Protein AF-U5VPW2-F1 (afdb_monomer_lite)

Sequence (139 aa):
MTSTLSSAEVSRWRAAVGDSRIGEPVAGADLTRLPPDLRAFYQVVGEVSLPDVENGYWIHRPPGPGVDNGQPYVLSDGRPIVVFGSDGGGALFALCGSAVLRLAGGAEVGGVYDEDGATVVAADLREFLALLLRGAGRP

Structure (mmCIF, N/CA/C/O backbone):
data_AF-U5VPW2-F1
#
_entry.id   AF-U5VPW2-F1
#
loop_
_atom_site.group_PDB
_atom_site.id
_atom_site.type_symbol
_atom_site.label_atom_id
_atom_site.label_alt_id
_atom_site.label_comp_id
_atom_site.label_asym_id
_atom_site.label_entity_id
_atom_site.label_seq_id
_atom_site.pdbx_PDB_ins_code
_atom_site.Cartn_x
_atom_site.Cartn_y
_atom_site.Cartn_z
_atom_site.occupancy
_atom_site.B_iso_or_equiv
_atom_site.auth_seq_id
_atom_site.auth_comp_id
_atom_site.auth_asym_id
_atom_site.auth_atom_id
_atom_site.pdbx_PDB_model_num
ATOM 1 N N . MET A 1 1 ? 39.801 -7.438 -11.792 1.00 37.62 1 MET A N 1
ATOM 2 C CA . MET A 1 1 ? 39.493 -6.834 -13.105 1.00 37.62 1 MET A CA 1
ATOM 3 C C . MET A 1 1 ? 38.022 -6.468 -13.088 1.00 37.62 1 MET A C 1
ATOM 5 O O . MET A 1 1 ? 37.186 -7.356 -13.152 1.00 37.62 1 MET A O 1
ATOM 9 N N . THR A 1 2 ? 37.716 -5.196 -12.849 1.00 38.91 2 THR A N 1
ATOM 10 C CA . THR A 1 2 ? 36.342 -4.706 -12.690 1.00 38.91 2 THR A CA 1
ATOM 11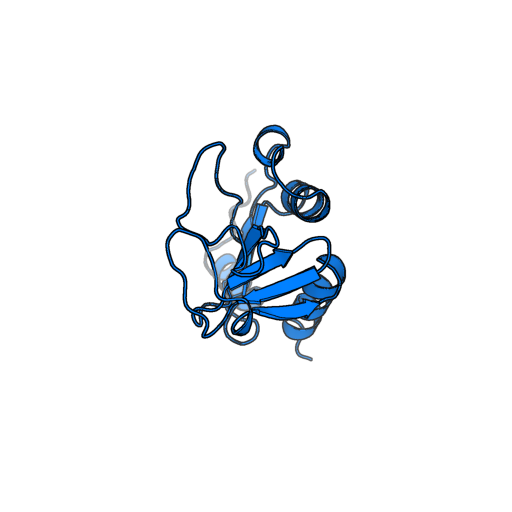 C C . THR A 1 2 ? 35.825 -4.338 -14.076 1.00 38.91 2 THR A C 1
ATOM 13 O O . THR A 1 2 ? 36.230 -3.319 -14.626 1.00 38.91 2 THR A O 1
ATOM 16 N N . SER A 1 3 ? 35.018 -5.206 -14.685 1.00 42.00 3 SER A N 1
ATOM 17 C CA . SER A 1 3 ? 34.421 -4.941 -15.996 1.00 42.00 3 SER A CA 1
ATOM 18 C C . SER A 1 3 ? 33.363 -3.849 -15.851 1.00 42.00 3 SER A C 1
ATOM 20 O O . SER A 1 3 ? 32.260 -4.102 -15.373 1.00 42.00 3 SER A O 1
ATOM 22 N N . THR A 1 4 ? 33.710 -2.618 -16.212 1.00 58.78 4 THR A N 1
ATOM 23 C CA . THR A 1 4 ? 32.758 -1.508 -16.292 1.00 58.78 4 THR A CA 1
ATOM 24 C C . THR A 1 4 ? 31.982 -1.640 -17.600 1.00 58.78 4 THR A C 1
ATOM 26 O O . THR A 1 4 ? 32.580 -1.590 -18.672 1.00 58.78 4 THR A O 1
ATOM 29 N N . LEU A 1 5 ? 30.664 -1.838 -17.511 1.00 53.03 5 LEU A N 1
ATOM 30 C CA . LEU A 1 5 ? 29.773 -1.853 -18.675 1.00 53.03 5 LEU A CA 1
ATOM 31 C C . LEU A 1 5 ? 29.909 -0.536 -19.451 1.00 53.03 5 LEU A C 1
ATOM 33 O O . LEU A 1 5 ? 29.955 0.543 -18.853 1.00 53.03 5 LEU A O 1
ATOM 37 N N . SER A 1 6 ? 29.972 -0.616 -20.779 1.00 77.69 6 SER A N 1
ATOM 38 C CA . SER A 1 6 ? 30.056 0.572 -21.628 1.00 77.69 6 SER A CA 1
ATOM 39 C C . SER A 1 6 ? 28.750 1.376 -21.598 1.00 77.69 6 SER A C 1
ATOM 41 O O . SER A 1 6 ? 27.666 0.848 -21.351 1.00 77.69 6 SER A O 1
ATOM 43 N N . SER A 1 7 ? 28.826 2.673 -21.907 1.00 63.41 7 SER A N 1
ATOM 44 C CA . SER A 1 7 ? 27.651 3.559 -21.960 1.00 63.41 7 SER A CA 1
ATOM 45 C C . SER A 1 7 ? 26.561 3.066 -22.932 1.00 63.41 7 SER A C 1
ATOM 47 O O . SER A 1 7 ? 25.368 3.226 -22.660 1.00 63.41 7 SER A O 1
ATOM 49 N N . ALA A 1 8 ? 26.948 2.397 -24.023 1.00 70.69 8 ALA A N 1
ATOM 50 C CA . ALA A 1 8 ? 26.018 1.789 -24.975 1.00 70.69 8 ALA A CA 1
ATOM 51 C C . ALA A 1 8 ? 25.298 0.564 -24.386 1.00 70.69 8 ALA A C 1
ATOM 53 O O . ALA A 1 8 ? 24.096 0.398 -24.589 1.00 70.69 8 ALA A O 1
ATOM 54 N N . GLU A 1 9 ? 26.001 -0.265 -23.612 1.00 66.50 9 GLU A N 1
ATOM 55 C CA . GLU A 1 9 ? 25.409 -1.415 -22.919 1.00 66.50 9 GLU A CA 1
ATOM 56 C C . GLU A 1 9 ? 24.481 -0.975 -21.790 1.00 66.50 9 GLU A C 1
ATOM 58 O O . GLU A 1 9 ? 23.394 -1.530 -21.661 1.00 66.50 9 GLU A O 1
ATOM 63 N N . VAL A 1 10 ? 24.852 0.067 -21.039 1.00 60.88 10 VAL A N 1
ATOM 64 C CA . VAL A 1 10 ? 23.987 0.688 -20.022 1.00 60.88 10 VAL A CA 1
ATOM 65 C C . VAL A 1 10 ? 22.722 1.263 -20.659 1.00 60.88 10 VAL A C 1
ATOM 67 O O . VAL A 1 10 ? 21.631 1.063 -20.134 1.00 60.88 10 VAL A O 1
ATOM 70 N N . SER A 1 11 ? 22.840 1.934 -21.807 1.00 61.81 11 SER A N 1
ATOM 71 C CA . SER A 1 11 ? 21.687 2.497 -22.525 1.00 61.81 11 SER A CA 1
ATOM 72 C C . SER A 1 11 ? 20.779 1.407 -23.095 1.00 61.81 11 SER A C 1
ATOM 74 O O . SER A 1 11 ? 19.561 1.517 -23.013 1.00 61.81 11 SER A O 1
ATOM 76 N N . ARG A 1 12 ? 21.360 0.317 -23.612 1.00 61.28 12 ARG A N 1
ATOM 77 C CA . ARG A 1 12 ? 20.614 -0.860 -24.076 1.00 61.28 12 ARG A CA 1
ATOM 78 C C . ARG A 1 12 ? 19.904 -1.573 -22.927 1.00 61.28 12 ARG A C 1
ATOM 80 O O . ARG A 1 12 ? 18.771 -1.999 -23.103 1.00 61.28 12 ARG A O 1
ATOM 87 N N . TRP A 1 13 ? 20.546 -1.670 -21.764 1.00 53.53 13 TRP A N 1
ATOM 88 C CA . TRP A 1 13 ? 19.935 -2.208 -20.548 1.00 53.53 13 TRP A CA 1
ATOM 89 C C . TRP A 1 13 ? 18.786 -1.330 -20.051 1.00 53.53 13 TRP A C 1
ATOM 91 O O . TRP A 1 13 ? 17.710 -1.847 -19.791 1.00 53.53 13 TRP A O 1
ATOM 101 N N . ARG A 1 14 ? 18.963 -0.005 -20.003 1.00 54.72 14 ARG A N 1
ATOM 102 C CA . ARG A 1 14 ? 17.878 0.937 -19.671 1.00 54.72 14 ARG A CA 1
ATOM 103 C C . ARG A 1 14 ? 16.729 0.88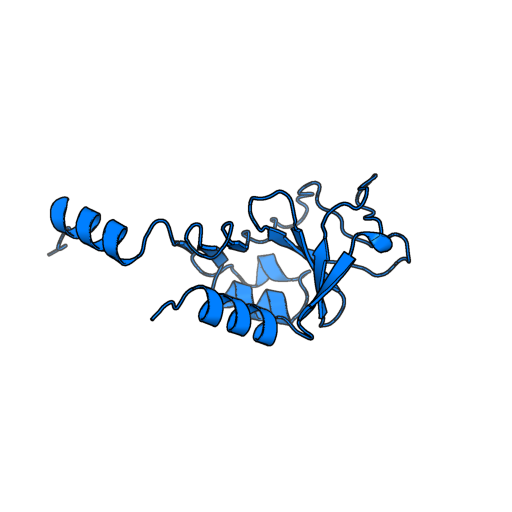2 -20.674 1.00 54.72 14 ARG A C 1
ATOM 105 O O . ARG A 1 14 ? 15.581 0.959 -20.282 1.00 54.72 14 ARG A O 1
ATOM 112 N N . ALA A 1 15 ? 17.015 0.689 -21.957 1.00 57.75 15 ALA A N 1
ATOM 113 C CA . ALA A 1 15 ? 15.969 0.512 -22.961 1.00 57.75 15 ALA A CA 1
ATOM 114 C C . ALA A 1 15 ? 15.244 -0.844 -22.838 1.00 57.75 15 ALA A C 1
ATOM 116 O O . ALA A 1 15 ? 14.077 -0.939 -23.195 1.00 57.75 15 ALA A O 1
ATOM 117 N N . ALA A 1 16 ? 15.926 -1.888 -22.353 1.00 52.38 16 ALA A N 1
ATOM 118 C CA . ALA A 1 16 ? 15.368 -3.235 -22.210 1.00 52.38 16 ALA A CA 1
ATOM 119 C C . ALA A 1 16 ? 14.605 -3.452 -20.892 1.00 52.38 16 ALA A C 1
ATOM 121 O O . ALA A 1 16 ? 13.716 -4.296 -20.843 1.00 52.38 16 ALA A O 1
ATOM 122 N N . VAL A 1 17 ? 14.963 -2.719 -19.834 1.00 54.56 17 VAL A N 1
ATOM 123 C CA . VAL A 1 17 ? 14.343 -2.803 -18.496 1.00 54.56 17 VAL A CA 1
ATOM 124 C C . VAL A 1 17 ? 13.463 -1.577 -18.199 1.00 54.56 17 VAL A C 1
ATOM 126 O O . VAL A 1 17 ? 12.719 -1.570 -17.224 1.00 54.56 17 VAL A O 1
ATOM 129 N N . GLY A 1 18 ? 13.513 -0.550 -19.051 1.00 63.09 18 GLY A N 1
ATOM 130 C CA . GLY A 1 18 ? 12.854 0.735 -18.828 1.00 63.09 18 GLY A CA 1
ATOM 131 C C . GLY A 1 18 ? 13.491 1.523 -17.679 1.00 63.09 18 GLY A C 1
ATOM 132 O O . GLY A 1 18 ? 14.652 1.307 -17.314 1.00 63.09 18 GLY A O 1
ATOM 133 N N . ASP A 1 19 ? 12.701 2.401 -17.061 1.00 62.38 19 ASP A N 1
ATOM 134 C CA . ASP A 1 19 ? 13.054 3.084 -15.803 1.00 62.38 19 ASP A CA 1
ATOM 135 C C . ASP A 1 19 ? 12.669 2.243 -14.568 1.00 62.38 19 ASP A C 1
ATOM 137 O O . ASP A 1 19 ? 12.586 2.740 -13.437 1.00 62.38 19 ASP A O 1
ATOM 141 N N . SER A 1 20 ? 12.446 0.940 -14.772 1.00 65.56 20 SER A N 1
ATOM 142 C CA . SER A 1 20 ? 12.102 0.021 -13.699 1.00 65.56 20 SER A CA 1
ATOM 143 C C . SER A 1 20 ? 13.289 -0.214 -12.763 1.00 65.56 20 SER A C 1
ATOM 145 O O . SER A 1 20 ? 14.413 -0.478 -13.197 1.00 65.56 20 SER A O 1
ATOM 147 N N . ARG A 1 21 ? 13.056 -0.115 -11.452 1.00 76.56 21 ARG A N 1
ATOM 148 C CA . ARG A 1 21 ? 14.090 -0.252 -10.415 1.00 76.56 21 ARG A CA 1
ATOM 149 C C . ARG A 1 21 ? 13.578 -1.114 -9.273 1.00 76.56 21 ARG A C 1
ATOM 151 O O . ARG A 1 21 ? 12.456 -0.932 -8.816 1.00 76.56 21 ARG A O 1
ATOM 158 N N . ILE A 1 22 ? 14.428 -2.015 -8.797 1.00 77.50 22 ILE A N 1
ATOM 159 C CA . ILE A 1 22 ? 14.203 -2.816 -7.593 1.00 77.50 22 ILE A CA 1
ATOM 160 C C . ILE A 1 22 ? 15.293 -2.412 -6.606 1.00 77.50 22 ILE A C 1
ATOM 162 O O . ILE A 1 22 ? 16.477 -2.482 -6.938 1.00 77.50 22 ILE A O 1
ATOM 166 N N . GLY A 1 23 ? 14.901 -1.925 -5.434 1.00 75.31 23 GLY A N 1
ATOM 167 C CA . GLY A 1 23 ? 15.842 -1.512 -4.401 1.00 75.31 23 GLY A CA 1
ATOM 168 C C . GLY A 1 23 ? 16.290 -2.658 -3.505 1.00 75.31 23 GLY A C 1
ATOM 169 O O . GLY A 1 23 ? 15.596 -3.662 -3.337 1.00 75.31 23 GLY A O 1
ATOM 170 N N . GLU A 1 24 ? 17.457 -2.464 -2.896 1.00 81.62 24 GLU A N 1
ATOM 171 C CA . GLU A 1 24 ? 18.081 -3.416 -1.976 1.00 81.62 24 GLU A CA 1
ATOM 172 C C . GLU A 1 24 ? 17.189 -3.740 -0.765 1.00 81.62 24 GLU A C 1
ATOM 174 O O . GLU A 1 24 ? 16.489 -2.841 -0.281 1.00 81.62 24 GLU A O 1
ATOM 179 N N . PRO A 1 25 ? 17.260 -4.972 -0.224 1.00 81.94 25 PRO A N 1
ATOM 180 C CA . PRO A 1 25 ? 16.542 -5.380 0.980 1.00 81.94 25 PRO A CA 1
ATOM 181 C C . PRO A 1 25 ? 16.680 -4.411 2.158 1.00 81.94 25 PRO A C 1
ATOM 183 O O . PRO A 1 25 ? 17.721 -3.780 2.371 1.00 81.94 25 PRO A O 1
ATOM 186 N N . VAL A 1 26 ? 15.636 -4.344 2.979 1.00 81.06 26 VAL A N 1
ATOM 187 C CA . VAL A 1 26 ? 15.630 -3.559 4.218 1.00 81.06 26 VAL A CA 1
ATOM 188 C C . VAL A 1 26 ? 15.957 -4.463 5.408 1.00 81.06 26 VAL A C 1
ATOM 190 O O . VAL A 1 26 ? 15.469 -5.591 5.514 1.00 81.06 26 VAL A O 1
ATOM 193 N N . ALA A 1 27 ? 16.787 -3.971 6.330 1.00 78.12 27 ALA A N 1
ATOM 194 C CA . ALA A 1 27 ? 17.161 -4.711 7.529 1.00 78.12 27 ALA A CA 1
ATOM 195 C C . ALA A 1 27 ? 15.941 -4.967 8.432 1.00 78.12 27 ALA A C 1
ATOM 197 O O . ALA A 1 27 ? 15.105 -4.094 8.653 1.00 78.12 27 ALA A O 1
ATOM 198 N N . GLY A 1 28 ? 15.858 -6.164 9.023 1.00 69.44 28 GLY A N 1
ATOM 199 C CA . GLY A 1 28 ? 14.676 -6.589 9.785 1.00 69.44 28 GLY A CA 1
ATOM 200 C C . GLY A 1 28 ? 14.318 -5.713 10.996 1.00 69.44 28 GLY A C 1
ATOM 201 O O . GLY A 1 28 ? 13.148 -5.665 11.373 1.00 69.44 28 GLY A O 1
ATOM 202 N N . ALA A 1 29 ? 15.289 -5.004 11.584 1.00 71.88 29 ALA A N 1
ATOM 203 C CA . ALA A 1 29 ? 15.055 -4.076 12.694 1.00 71.88 29 ALA A CA 1
ATOM 204 C C . ALA A 1 29 ? 14.155 -2.892 12.290 1.00 71.88 29 ALA A C 1
ATOM 206 O O . ALA A 1 29 ? 13.300 -2.470 13.074 1.00 71.88 29 ALA A O 1
ATOM 207 N N . ASP A 1 30 ? 14.272 -2.436 11.042 1.00 72.00 30 ASP A N 1
ATOM 208 C CA . ASP A 1 30 ? 13.518 -1.297 10.510 1.00 72.00 30 ASP A CA 1
ATOM 209 C C . ASP A 1 30 ? 12.074 -1.677 10.135 1.00 72.00 30 ASP A C 1
ATOM 211 O O . ASP A 1 30 ? 11.217 -0.817 9.972 1.00 72.00 30 ASP A O 1
ATOM 215 N N . LEU A 1 31 ? 11.771 -2.979 10.058 1.00 78.06 31 LEU A N 1
ATOM 216 C CA . LEU A 1 31 ? 10.472 -3.513 9.628 1.00 78.06 31 LEU A CA 1
ATOM 217 C C . LEU A 1 31 ? 9.590 -3.973 10.797 1.00 78.06 31 LEU A C 1
ATOM 219 O O . LEU A 1 31 ? 8.521 -4.548 10.593 1.00 78.06 31 LEU A O 1
ATOM 223 N N . THR A 1 32 ? 10.032 -3.760 12.039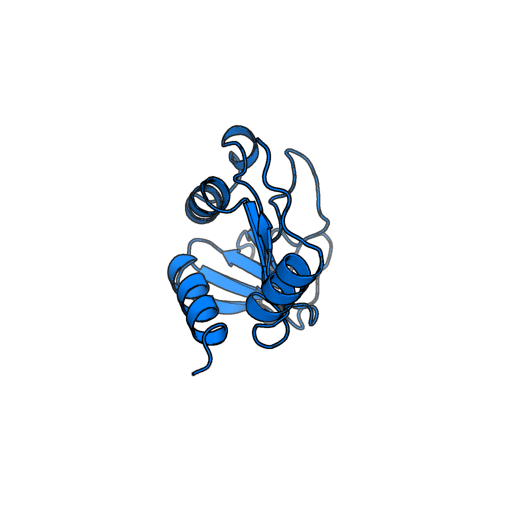 1.00 76.06 32 THR A N 1
ATOM 224 C CA . THR A 1 32 ? 9.416 -4.339 13.246 1.00 76.06 32 THR A CA 1
ATOM 225 C C . THR A 1 32 ? 7.953 -3.965 13.462 1.00 76.06 32 THR A C 1
ATOM 227 O O . THR A 1 32 ? 7.225 -4.755 14.064 1.00 76.06 32 THR A O 1
ATOM 230 N N . ARG A 1 33 ? 7.508 -2.826 12.926 1.00 79.94 33 ARG A N 1
ATOM 231 C CA . ARG A 1 33 ? 6.125 -2.331 13.028 1.00 79.94 33 ARG A CA 1
ATOM 232 C C . ARG A 1 33 ? 5.253 -2.653 11.815 1.00 79.94 33 ARG A C 1
ATOM 234 O O . ARG A 1 33 ? 4.068 -2.346 11.836 1.00 79.94 33 ARG A O 1
ATOM 241 N N . LEU A 1 34 ? 5.821 -3.263 10.775 1.00 85.44 34 LEU A N 1
ATOM 242 C CA . LEU A 1 34 ? 5.070 -3.601 9.573 1.00 85.44 34 LEU A CA 1
ATOM 243 C C . LEU A 1 34 ? 4.297 -4.914 9.737 1.00 85.44 34 LEU A C 1
ATOM 245 O O . LEU A 1 34 ? 4.788 -5.834 10.418 1.00 85.44 34 LEU A O 1
ATOM 249 N N . PRO A 1 35 ? 3.145 -5.031 9.050 1.00 88.06 35 PRO A N 1
ATOM 250 C CA . PRO A 1 35 ? 2.438 -6.290 8.875 1.00 88.06 35 PRO A CA 1
ATOM 251 C C . PRO A 1 35 ? 3.369 -7.399 8.354 1.00 88.06 35 PRO A C 1
ATOM 253 O O . PRO A 1 35 ? 4.300 -7.100 7.596 1.00 88.06 35 PRO A O 1
ATOM 256 N N . PRO A 1 36 ? 3.138 -8.672 8.731 1.00 88.88 36 PRO A N 1
ATOM 257 C CA . PRO A 1 36 ? 3.998 -9.793 8.345 1.00 88.88 36 PRO A CA 1
ATOM 258 C C . PRO A 1 36 ? 4.263 -9.882 6.838 1.00 88.88 36 PRO A C 1
ATOM 260 O O . PRO A 1 36 ? 5.409 -10.082 6.442 1.00 88.88 36 PRO A O 1
ATOM 263 N N . ASP A 1 37 ? 3.242 -9.649 6.014 1.00 87.81 37 ASP A N 1
ATOM 264 C CA . ASP A 1 37 ? 3.346 -9.763 4.557 1.00 87.81 37 ASP A CA 1
ATOM 265 C C . ASP A 1 37 ? 4.242 -8.670 3.957 1.00 87.81 37 ASP A C 1
ATOM 267 O O . ASP A 1 37 ? 5.148 -8.966 3.178 1.00 87.81 37 ASP A O 1
ATOM 271 N N . LEU A 1 38 ? 4.069 -7.413 4.386 1.00 87.81 38 LEU A N 1
ATOM 272 C CA . LEU A 1 38 ? 4.937 -6.306 3.966 1.00 87.81 38 LEU A CA 1
ATOM 273 C C . LEU A 1 38 ? 6.368 -6.481 4.478 1.00 87.81 38 LEU A C 1
ATOM 275 O O . LEU A 1 38 ? 7.322 -6.187 3.765 1.00 87.81 38 LEU A O 1
ATOM 279 N N . ARG A 1 39 ? 6.544 -7.000 5.696 1.00 89.19 39 ARG A N 1
ATOM 280 C CA . ARG A 1 39 ? 7.874 -7.322 6.225 1.00 89.19 39 ARG A CA 1
ATOM 281 C C . ARG A 1 39 ? 8.571 -8.380 5.378 1.00 89.19 39 ARG A C 1
ATOM 283 O O . ARG A 1 39 ? 9.730 -8.183 5.026 1.00 89.19 39 ARG A O 1
ATOM 290 N N . ALA A 1 40 ? 7.886 -9.480 5.070 1.00 88.12 40 ALA A N 1
ATOM 291 C CA . ALA A 1 40 ? 8.434 -10.544 4.235 1.00 88.12 40 ALA A CA 1
ATOM 292 C C . ALA A 1 40 ? 8.807 -10.015 2.843 1.00 88.12 40 ALA A C 1
ATOM 294 O O . ALA A 1 40 ? 9.865 -10.356 2.321 1.00 88.12 40 ALA A O 1
ATOM 295 N N . PHE A 1 41 ? 7.986 -9.123 2.281 1.00 87.94 41 PHE A N 1
ATOM 296 C CA . PHE A 1 41 ? 8.295 -8.437 1.031 1.00 87.94 41 PHE A CA 1
ATOM 297 C C . PHE A 1 41 ? 9.562 -7.570 1.136 1.00 87.94 41 PHE A C 1
ATOM 299 O O . PHE A 1 41 ? 10.505 -7.787 0.377 1.00 87.94 41 PHE A O 1
ATOM 306 N N . TYR A 1 42 ? 9.643 -6.654 2.109 1.00 88.06 42 TYR A N 1
ATOM 307 C CA . TYR A 1 42 ? 10.776 -5.722 2.239 1.00 88.06 42 TYR A CA 1
ATOM 308 C C . TYR A 1 42 ? 12.107 -6.379 2.624 1.00 88.06 42 TYR A C 1
ATOM 310 O O . TYR A 1 42 ? 13.172 -5.801 2.399 1.00 88.06 42 TYR A O 1
ATOM 318 N N . GLN A 1 43 ? 12.070 -7.599 3.163 1.00 86.12 43 GLN A N 1
ATOM 319 C CA . GLN A 1 43 ? 13.262 -8.429 3.367 1.00 86.12 43 GLN A CA 1
ATOM 320 C C . GLN A 1 43 ? 13.865 -8.959 2.060 1.00 86.12 43 GLN A C 1
ATOM 322 O O . GLN A 1 43 ? 15.018 -9.386 2.059 1.00 86.12 43 GLN A O 1
ATOM 327 N N . VAL A 1 44 ? 13.104 -8.951 0.966 1.00 84.12 44 VAL A N 1
ATOM 328 C CA . VAL A 1 44 ? 13.549 -9.412 -0.356 1.00 84.12 44 VAL A CA 1
ATOM 329 C C . VAL A 1 44 ? 13.709 -8.236 -1.316 1.00 84.12 44 VAL A C 1
ATOM 331 O O . VAL A 1 44 ? 14.660 -8.209 -2.092 1.00 84.12 44 VAL A O 1
ATOM 334 N N . VAL A 1 45 ? 12.801 -7.259 -1.254 1.00 83.19 45 VAL A N 1
ATOM 335 C CA . VAL A 1 45 ? 12.733 -6.118 -2.172 1.00 83.19 45 VAL A CA 1
ATOM 336 C C . VAL A 1 45 ? 12.448 -4.842 -1.388 1.00 83.19 45 VAL A C 1
ATOM 338 O O . VAL A 1 45 ? 11.346 -4.668 -0.881 1.00 83.19 45 VAL A O 1
ATOM 341 N N . GLY A 1 46 ? 13.417 -3.932 -1.287 1.00 78.56 46 GLY A N 1
ATOM 342 C CA . GLY A 1 46 ? 13.263 -2.742 -0.443 1.00 78.56 46 GLY A CA 1
ATOM 343 C C . GLY A 1 46 ? 12.391 -1.635 -1.028 1.00 78.56 46 GLY A C 1
ATOM 344 O O . GLY A 1 46 ? 11.830 -0.855 -0.268 1.00 78.56 46 GLY A O 1
ATOM 345 N N . GLU A 1 47 ? 12.282 -1.560 -2.350 1.00 84.88 47 GLU A N 1
ATOM 346 C CA . GLU A 1 47 ? 11.399 -0.650 -3.091 1.00 84.88 47 GLU A CA 1
ATOM 347 C C . GLU A 1 47 ? 11.238 -1.168 -4.523 1.00 84.88 47 GLU A C 1
ATOM 349 O O . GLU A 1 47 ? 12.091 -1.908 -5.026 1.00 84.88 47 GLU A O 1
ATOM 354 N N . VAL A 1 48 ? 10.155 -0.774 -5.186 1.00 84.50 48 VAL A N 1
ATOM 355 C CA . VAL A 1 48 ? 9.900 -1.078 -6.596 1.00 84.50 48 VAL A CA 1
ATOM 356 C C . VAL A 1 48 ? 9.464 0.201 -7.295 1.00 84.50 48 VAL A C 1
ATOM 358 O O . VAL A 1 48 ? 8.586 0.905 -6.813 1.00 84.50 48 VAL A O 1
ATOM 361 N N . SER A 1 49 ? 10.057 0.490 -8.443 1.00 84.12 49 SER A N 1
ATOM 362 C CA . SER A 1 49 ? 9.606 1.511 -9.385 1.00 84.12 49 SER A CA 1
ATOM 363 C C . SER A 1 49 ? 9.332 0.809 -10.702 1.00 84.12 49 SER A C 1
ATOM 365 O O . SER A 1 49 ? 10.220 0.137 -11.218 1.00 84.12 49 SER A O 1
ATOM 367 N N . LEU A 1 50 ? 8.116 0.935 -11.218 1.00 81.12 50 LEU A N 1
ATOM 368 C CA . LEU A 1 50 ? 7.628 0.331 -12.456 1.00 81.12 50 LEU A CA 1
ATOM 369 C C . LEU A 1 50 ? 6.838 1.392 -13.237 1.00 81.12 50 LEU A C 1
ATOM 371 O O . LEU A 1 50 ? 5.616 1.291 -13.342 1.00 81.12 50 LEU A O 1
ATOM 375 N N . PRO A 1 51 ? 7.501 2.441 -13.753 1.00 77.25 51 PRO A N 1
ATOM 376 C CA . PRO A 1 51 ? 6.817 3.537 -14.442 1.00 77.25 51 PRO A CA 1
ATOM 377 C C . PRO A 1 51 ? 6.157 3.088 -15.754 1.00 77.25 51 PRO A C 1
ATOM 379 O O . PRO A 1 51 ? 5.221 3.727 -16.217 1.00 77.25 51 PRO A O 1
ATOM 382 N N . ASP A 1 52 ? 6.617 1.973 -16.325 1.00 71.50 52 ASP A N 1
ATOM 383 C CA . ASP A 1 52 ? 6.151 1.438 -17.608 1.00 71.50 52 ASP A CA 1
ATOM 384 C C . ASP A 1 52 ? 4.919 0.514 -17.483 1.00 71.50 52 ASP A C 1
ATOM 386 O O . ASP A 1 52 ? 4.431 -0.018 -18.483 1.00 71.50 52 ASP A O 1
ATOM 390 N N . VAL A 1 53 ? 4.416 0.288 -16.264 1.00 70.00 53 VAL A N 1
ATOM 391 C CA . VAL A 1 53 ? 3.280 -0.606 -15.991 1.00 70.00 53 VAL A CA 1
ATOM 392 C C . VAL A 1 53 ? 2.019 0.227 -15.766 1.00 70.00 53 VAL A C 1
ATOM 394 O O . VAL A 1 53 ? 1.896 0.903 -14.752 1.00 70.00 53 VAL A O 1
ATOM 397 N N . GLU A 1 54 ? 1.074 0.173 -16.707 1.00 70.56 54 GLU A N 1
ATOM 398 C CA . GLU A 1 54 ? -0.147 1.003 -16.724 1.00 70.56 54 GLU A CA 1
ATOM 399 C C . GLU A 1 54 ? 0.132 2.517 -16.586 1.00 70.56 54 GLU A C 1
ATOM 401 O O . GLU A 1 54 ? 0.736 3.095 -17.487 1.00 70.56 54 GLU A O 1
ATOM 406 N N . ASN A 1 55 ? -0.317 3.167 -15.502 1.00 68.38 55 ASN A N 1
ATOM 407 C CA . ASN A 1 55 ? -0.037 4.583 -15.191 1.00 68.38 55 ASN A CA 1
ATOM 408 C C . ASN A 1 55 ? 1.283 4.777 -14.416 1.00 68.38 55 ASN A C 1
ATOM 410 O O . ASN A 1 55 ? 1.636 5.897 -14.044 1.00 68.38 55 ASN A O 1
ATOM 414 N N . GLY A 1 56 ? 2.000 3.678 -14.189 1.00 74.75 56 GLY A N 1
ATOM 415 C CA . GLY A 1 56 ? 3.151 3.567 -13.318 1.00 74.75 56 GLY A CA 1
ATOM 416 C C . GLY A 1 56 ? 2.773 2.962 -11.967 1.00 74.75 56 GLY A C 1
ATOM 417 O O . GLY A 1 56 ? 1.697 3.204 -11.428 1.00 74.75 56 GLY A O 1
ATOM 418 N N . TYR A 1 57 ? 3.678 2.166 -11.407 1.00 82.69 57 TYR A N 1
ATOM 419 C CA . TYR A 1 57 ? 3.534 1.591 -10.074 1.00 82.69 57 TYR A CA 1
ATOM 420 C C . TYR A 1 57 ? 4.793 1.802 -9.252 1.00 82.69 57 TYR A C 1
ATOM 422 O O . TYR A 1 57 ? 5.904 1.515 -9.697 1.00 82.69 57 TYR A O 1
ATOM 430 N N . TRP A 1 58 ? 4.611 2.240 -8.012 1.00 87.62 58 TRP A N 1
ATOM 431 C CA . TRP A 1 58 ? 5.697 2.424 -7.063 1.00 87.62 58 TRP A CA 1
ATOM 432 C C . TRP A 1 58 ? 5.362 1.718 -5.756 1.00 87.62 58 TRP A C 1
ATOM 434 O O . TRP A 1 58 ? 4.331 1.994 -5.153 1.00 87.62 58 TRP A O 1
ATOM 444 N N . ILE A 1 59 ? 6.240 0.824 -5.305 1.00 88.88 59 ILE A N 1
ATOM 445 C CA . ILE A 1 59 ? 6.272 0.341 -3.922 1.00 88.88 59 ILE A CA 1
ATOM 446 C C . ILE A 1 59 ? 7.380 1.122 -3.231 1.00 88.88 59 ILE A C 1
ATOM 448 O O . ILE A 1 59 ? 8.557 0.995 -3.576 1.00 88.88 59 ILE A O 1
ATOM 452 N N . HIS A 1 60 ? 6.994 1.975 -2.294 1.00 88.06 60 HIS A N 1
ATOM 453 C CA . HIS A 1 60 ? 7.911 2.872 -1.616 1.00 88.06 60 HIS A CA 1
ATOM 454 C C . HIS A 1 60 ? 8.754 2.113 -0.602 1.00 88.06 60 HIS A C 1
ATOM 456 O O . HIS A 1 60 ? 8.308 1.137 -0.006 1.00 88.06 60 HIS A O 1
ATOM 462 N N . ARG A 1 61 ? 9.968 2.600 -0.347 1.00 84.38 61 ARG A N 1
ATOM 463 C CA . ARG A 1 61 ? 10.727 2.142 0.811 1.00 84.38 61 ARG A CA 1
ATOM 464 C C . ARG A 1 61 ? 9.901 2.392 2.080 1.00 84.38 61 ARG A C 1
ATOM 466 O O . ARG A 1 61 ? 9.310 3.470 2.197 1.00 84.38 61 ARG A O 1
ATOM 473 N N . PRO A 1 62 ? 9.852 1.449 3.037 1.00 82.88 62 PRO A N 1
ATOM 474 C CA . PRO A 1 62 ? 9.117 1.669 4.268 1.00 82.88 62 PRO A CA 1
ATOM 475 C C . PRO A 1 62 ? 9.707 2.878 5.006 1.00 82.88 62 PRO A C 1
ATOM 477 O O . PRO A 1 62 ? 10.933 3.055 5.001 1.00 82.88 62 PRO A O 1
ATOM 480 N N . PRO A 1 63 ? 8.866 3.720 5.633 1.00 75.94 63 PRO A N 1
ATOM 481 C CA . PRO A 1 63 ? 9.357 4.845 6.411 1.00 75.94 63 PRO A CA 1
ATOM 482 C C . PRO A 1 63 ? 10.248 4.343 7.549 1.00 75.94 63 PRO A C 1
ATOM 484 O O . PRO A 1 63 ? 10.004 3.290 8.144 1.00 75.94 63 PRO A O 1
ATOM 487 N N . GLY A 1 64 ? 11.300 5.106 7.845 1.00 72.12 64 GLY A N 1
ATOM 488 C CA . GLY A 1 64 ? 12.194 4.792 8.952 1.00 72.12 64 GLY A CA 1
ATOM 489 C C . GLY A 1 64 ? 11.458 4.793 10.301 1.00 72.12 64 GLY A C 1
ATOM 490 O O . GLY A 1 64 ? 10.392 5.403 10.436 1.00 72.12 64 GLY A O 1
ATOM 491 N N . PRO A 1 65 ? 12.018 4.150 11.339 1.00 69.88 65 PRO A N 1
ATOM 492 C CA . PRO A 1 65 ? 11.404 4.126 12.661 1.00 69.88 65 PRO A CA 1
ATOM 493 C C . PRO A 1 65 ? 11.118 5.542 13.185 1.00 69.88 65 PRO A C 1
ATOM 495 O O . PRO A 1 65 ? 12.030 6.349 13.340 1.00 69.88 65 PRO A O 1
ATOM 498 N N . GLY A 1 66 ? 9.849 5.835 13.487 1.00 69.00 66 GLY A N 1
ATOM 499 C CA . GLY A 1 66 ? 9.432 7.136 14.028 1.00 69.00 66 GLY A CA 1
ATOM 500 C C . GLY A 1 66 ? 9.286 8.256 12.993 1.00 69.00 66 GLY A C 1
ATOM 501 O O . GLY A 1 66 ? 9.049 9.395 13.386 1.00 69.00 66 GLY A O 1
ATOM 502 N N . VAL A 1 67 ? 9.407 7.947 11.700 1.00 75.50 67 VAL A N 1
ATOM 503 C CA . VAL A 1 67 ? 9.130 8.894 10.618 1.00 75.50 67 VAL A CA 1
ATOM 504 C C . VAL A 1 67 ? 7.642 8.848 10.287 1.00 75.50 67 VAL A C 1
ATOM 506 O O . VAL A 1 67 ? 7.131 7.808 9.877 1.00 75.50 67 VAL A O 1
ATOM 509 N N . ASP A 1 68 ? 6.969 9.983 10.454 1.00 77.94 68 ASP A N 1
ATOM 510 C CA . ASP A 1 68 ? 5.660 10.225 9.856 1.00 77.94 68 ASP A CA 1
ATOM 511 C C . ASP A 1 68 ? 5.876 10.684 8.410 1.00 77.94 68 ASP A C 1
ATOM 513 O O . ASP A 1 68 ? 6.561 11.677 8.154 1.00 77.94 68 ASP A O 1
ATOM 517 N N . ASN A 1 69 ? 5.354 9.915 7.461 1.00 78.31 69 ASN A N 1
ATOM 518 C CA . ASN A 1 69 ? 5.441 10.209 6.035 1.00 78.31 69 ASN A CA 1
ATOM 519 C C . ASN A 1 69 ? 4.217 10.984 5.519 1.00 78.31 69 ASN A C 1
ATOM 521 O O . ASN A 1 69 ? 4.109 11.188 4.309 1.00 78.31 69 ASN A O 1
ATOM 525 N N . GLY A 1 70 ? 3.323 11.416 6.417 1.00 84.19 70 GLY A N 1
ATOM 526 C CA . GLY A 1 70 ? 2.109 12.151 6.080 1.00 84.19 70 GLY A CA 1
ATOM 527 C C . GLY A 1 70 ? 1.112 11.322 5.278 1.00 84.19 70 GLY A C 1
ATOM 528 O O . GLY A 1 70 ? 0.305 11.902 4.566 1.00 84.19 70 GLY A O 1
ATOM 529 N N . GLN A 1 71 ? 1.218 9.990 5.334 1.00 89.44 71 GLN A N 1
ATOM 530 C CA . GLN A 1 71 ? 0.281 9.075 4.690 1.00 89.44 71 GLN A CA 1
ATOM 531 C C . GLN A 1 71 ? -0.807 8.651 5.681 1.00 89.44 71 GLN A C 1
ATOM 533 O O . GLN A 1 71 ? -0.554 8.574 6.890 1.00 89.44 71 GLN A O 1
ATOM 538 N N . PRO A 1 72 ? -2.005 8.301 5.192 1.00 92.19 72 PRO A N 1
ATOM 539 C CA . PRO A 1 72 ? -3.066 7.839 6.062 1.00 92.19 72 PRO A CA 1
ATOM 540 C C . PRO A 1 72 ? -2.709 6.493 6.698 1.00 92.19 72 PRO A C 1
ATOM 542 O O . PRO A 1 72 ? -2.149 5.600 6.058 1.00 92.19 72 PRO A O 1
ATOM 545 N N . TYR A 1 73 ? -3.066 6.346 7.971 1.00 92.38 73 TYR A N 1
ATOM 546 C CA . TYR A 1 73 ? -2.793 5.154 8.781 1.00 92.38 73 TYR A CA 1
ATOM 547 C C . TYR A 1 73 ? -4.074 4.473 9.283 1.00 92.38 73 TYR A C 1
ATOM 549 O O . TYR A 1 73 ? -4.019 3.400 9.891 1.00 92.38 73 TYR A O 1
ATOM 557 N N . VAL A 1 74 ? -5.241 5.072 9.032 1.00 96.06 74 VAL A N 1
ATOM 558 C CA . VAL A 1 74 ? -6.546 4.522 9.407 1.00 96.06 74 VAL A CA 1
ATOM 559 C C . VAL A 1 74 ? -7.624 4.970 8.415 1.00 96.06 74 VAL A C 1
ATOM 561 O O . VAL A 1 74 ? -7.547 6.067 7.863 1.00 96.06 74 VAL A O 1
ATOM 564 N N . LEU A 1 75 ? -8.623 4.124 8.179 1.00 96.69 75 LEU A N 1
ATOM 565 C CA . LEU A 1 75 ? -9.853 4.501 7.477 1.00 96.69 75 LEU A CA 1
ATOM 566 C C . LEU A 1 75 ? -10.827 5.204 8.438 1.00 96.69 75 LEU A C 1
ATOM 568 O O . LEU A 1 75 ? -10.750 4.999 9.651 1.00 96.69 75 LEU A O 1
ATOM 572 N N . SER A 1 76 ? -11.775 5.997 7.937 1.00 96.25 76 SER A N 1
ATOM 573 C CA . SER A 1 76 ? -12.771 6.676 8.791 1.00 96.25 76 SER A CA 1
ATOM 574 C C . SER A 1 76 ? -13.721 5.72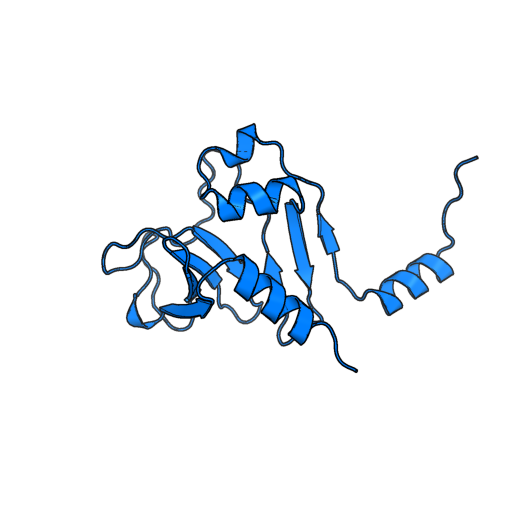9 9.529 1.00 96.25 76 SER A C 1
ATOM 576 O O . SER A 1 76 ? -14.242 6.103 10.579 1.00 96.25 76 SER A O 1
ATOM 578 N N . ASP A 1 77 ? -13.851 4.478 9.083 1.00 95.56 77 ASP A N 1
ATOM 579 C CA . ASP A 1 77 ? -14.537 3.412 9.825 1.00 95.56 77 ASP A CA 1
ATOM 580 C C . ASP A 1 77 ? -13.681 2.751 10.931 1.00 95.56 77 ASP A C 1
ATOM 582 O O . ASP A 1 77 ? -14.130 1.830 11.619 1.00 95.56 77 ASP A O 1
ATOM 586 N N . GLY A 1 78 ? -12.447 3.226 11.127 1.00 95.56 78 GLY A N 1
ATOM 587 C CA . GLY A 1 78 ? -11.537 2.814 12.195 1.00 95.56 78 GLY A CA 1
ATOM 588 C C . GLY A 1 78 ? -10.613 1.645 11.853 1.00 95.56 78 GLY A C 1
ATOM 589 O O . GLY A 1 78 ? -9.812 1.240 12.703 1.00 95.56 78 GLY A O 1
ATOM 590 N N . ARG A 1 79 ? -10.675 1.085 10.638 1.00 96.25 79 ARG A N 1
ATOM 591 C CA . ARG A 1 79 ? -9.753 0.012 10.233 1.00 96.25 79 ARG A CA 1
ATOM 592 C C . ARG A 1 79 ? -8.331 0.557 10.029 1.00 96.25 79 ARG A C 1
ATOM 594 O O . ARG A 1 79 ? -8.156 1.508 9.267 1.00 96.25 79 ARG A O 1
ATOM 601 N N . PRO A 1 80 ? -7.300 -0.032 10.665 1.00 94.94 80 PRO A N 1
ATOM 602 C CA . PRO A 1 80 ? -5.923 0.401 10.472 1.00 94.94 80 PRO A CA 1
ATOM 603 C C . PRO A 1 80 ? -5.425 0.005 9.083 1.00 94.94 80 PRO A C 1
ATOM 605 O O . PRO A 1 80 ? -5.703 -1.100 8.604 1.00 94.94 80 PRO A O 1
ATOM 608 N N . ILE A 1 81 ? -4.637 0.887 8.476 1.00 95.06 81 ILE A N 1
ATOM 609 C CA . ILE A 1 81 ? -4.036 0.658 7.166 1.00 95.06 81 ILE A CA 1
ATOM 610 C C . ILE A 1 81 ? -2.547 0.985 7.168 1.00 95.06 81 ILE A C 1
ATOM 612 O O . ILE A 1 81 ? -2.066 1.786 7.965 1.00 95.06 81 ILE A O 1
ATOM 616 N N . VAL A 1 82 ? -1.809 0.355 6.258 1.00 93.75 82 VAL A N 1
ATOM 617 C CA . VAL A 1 82 ? -0.394 0.657 6.025 1.00 93.75 82 VAL A CA 1
ATOM 618 C C . VAL A 1 82 ? -0.198 0.941 4.549 1.00 93.75 82 VAL A C 1
ATOM 620 O O . VAL A 1 82 ? -0.195 0.016 3.735 1.00 93.75 82 VAL A O 1
ATOM 623 N N . VAL A 1 83 ? -0.044 2.219 4.207 1.00 93.75 83 VAL A N 1
ATOM 624 C CA . VAL A 1 83 ? 0.298 2.638 2.847 1.00 93.75 83 VAL A CA 1
ATOM 625 C C . VAL A 1 83 ? 1.712 2.163 2.516 1.00 93.75 83 VAL A C 1
ATOM 627 O O . VAL A 1 83 ? 2.645 2.317 3.303 1.00 93.75 83 VAL A O 1
ATOM 630 N N . PHE A 1 84 ? 1.859 1.538 1.352 1.00 92.69 84 PHE A N 1
ATOM 631 C CA . PHE A 1 84 ? 3.129 0.976 0.893 1.00 92.69 84 PHE A CA 1
ATOM 632 C C . PHE A 1 84 ? 3.476 1.370 -0.543 1.00 92.69 84 PHE A C 1
ATOM 634 O O . PHE A 1 84 ? 4.615 1.186 -0.961 1.00 92.69 84 PHE A O 1
ATOM 641 N N . GLY A 1 85 ? 2.532 1.911 -1.311 1.00 92.38 85 GLY A N 1
ATOM 642 C CA . GLY A 1 85 ? 2.772 2.231 -2.712 1.00 92.38 85 GLY A CA 1
ATOM 643 C C . GLY A 1 85 ? 1.839 3.288 -3.277 1.00 92.38 85 GLY A C 1
ATOM 644 O O . GLY A 1 85 ? 0.929 3.757 -2.596 1.00 92.38 85 GLY A O 1
ATOM 645 N N . SER A 1 86 ? 2.065 3.641 -4.537 1.00 91.50 86 SER A N 1
ATOM 646 C CA . SER A 1 86 ? 1.234 4.563 -5.314 1.00 91.50 86 SER A CA 1
ATOM 647 C C . SER A 1 86 ? 1.219 4.194 -6.798 1.00 91.50 86 SER A C 1
ATOM 649 O O . SER A 1 86 ? 2.067 3.426 -7.263 1.00 91.50 86 SER A O 1
ATOM 651 N N . ASP A 1 87 ? 0.245 4.732 -7.536 1.00 86.38 87 ASP A N 1
ATOM 652 C CA . ASP A 1 87 ? 0.095 4.541 -8.989 1.00 86.38 87 ASP A CA 1
ATOM 653 C C . ASP A 1 87 ? 0.539 5.754 -9.828 1.00 86.38 87 ASP A C 1
ATOM 655 O O . ASP A 1 87 ? 0.236 5.832 -11.015 1.00 86.38 87 ASP A O 1
ATOM 659 N N . GLY A 1 88 ? 1.197 6.750 -9.213 1.00 77.06 88 GLY A N 1
ATOM 660 C CA . GLY A 1 88 ? 1.669 7.986 -9.870 1.00 77.06 88 GLY A CA 1
ATOM 661 C C . GLY A 1 88 ? 0.573 8.931 -10.372 1.00 77.06 88 GLY A C 1
ATOM 662 O O . GLY A 1 88 ? 0.833 10.117 -10.562 1.00 77.06 88 GLY A O 1
ATOM 663 N N . GLY A 1 89 ? -0.660 8.443 -10.511 1.00 79.88 89 GLY A N 1
ATOM 664 C CA . GLY A 1 89 ? -1.869 9.206 -10.813 1.00 79.88 89 GLY A CA 1
ATOM 665 C C . GLY A 1 89 ? -2.540 9.799 -9.572 1.00 79.88 89 GLY A C 1
ATOM 666 O O . GLY A 1 89 ? -3.630 10.359 -9.677 1.00 79.88 89 GLY A O 1
ATOM 667 N N . GLY A 1 90 ? -1.901 9.682 -8.405 1.00 83.88 90 GLY A N 1
ATOM 668 C CA . GLY A 1 90 ? -2.386 10.207 -7.131 1.00 83.88 90 GLY A CA 1
ATOM 669 C C . GLY A 1 90 ? -3.161 9.201 -6.280 1.00 83.88 90 GLY A C 1
ATOM 670 O O . GLY A 1 90 ? -3.623 9.582 -5.207 1.00 83.88 90 GLY A O 1
ATOM 671 N N . ALA A 1 91 ? -3.294 7.938 -6.704 1.00 91.81 91 ALA A N 1
ATOM 672 C CA . ALA A 1 91 ? -3.822 6.899 -5.827 1.00 91.81 91 ALA A CA 1
ATOM 673 C C . ALA A 1 91 ? -2.712 6.255 -4.992 1.00 91.81 91 ALA A C 1
ATOM 675 O O . ALA A 1 91 ? -1.567 6.116 -5.435 1.00 91.81 91 ALA A O 1
ATOM 676 N N . LEU A 1 92 ? -3.083 5.816 -3.791 1.00 94.00 92 LEU A N 1
ATOM 677 C CA . LEU A 1 92 ? -2.212 5.079 -2.878 1.00 94.00 92 LEU A CA 1
ATOM 678 C C . LEU A 1 92 ? -2.637 3.611 -2.802 1.00 94.00 92 LEU A C 1
ATOM 680 O O . LEU A 1 92 ? -3.817 3.285 -2.930 1.00 94.00 92 LEU A O 1
ATOM 684 N N . PHE A 1 93 ? -1.679 2.727 -2.539 1.00 94.88 93 PHE A N 1
ATOM 685 C CA . PHE A 1 93 ? -1.924 1.330 -2.194 1.00 94.88 93 PHE A CA 1
ATOM 686 C C . PHE A 1 93 ? -1.631 1.105 -0.719 1.00 94.88 93 PHE A C 1
ATOM 688 O O . PHE A 1 93 ? -0.553 1.463 -0.233 1.00 94.88 93 PHE A O 1
ATOM 695 N N . ALA A 1 94 ? -2.585 0.499 -0.017 1.00 95.94 94 ALA A N 1
ATOM 696 C CA . ALA A 1 94 ? -2.496 0.258 1.413 1.00 95.94 94 ALA A CA 1
ATOM 697 C C . ALA A 1 94 ? -2.900 -1.169 1.778 1.00 95.94 94 ALA A C 1
ATOM 699 O O . ALA A 1 94 ? -3.800 -1.746 1.173 1.00 95.94 94 ALA A O 1
ATOM 700 N N . LEU A 1 95 ? -2.250 -1.735 2.790 1.00 96.06 95 LEU A N 1
ATOM 701 C CA . LEU A 1 95 ? -2.647 -3.009 3.378 1.00 96.06 95 LEU A CA 1
ATOM 702 C C . LEU A 1 95 ? -3.661 -2.758 4.503 1.00 96.06 95 LEU A C 1
ATOM 704 O O . LEU A 1 95 ? -3.382 -1.959 5.394 1.00 96.06 95 LEU A O 1
ATOM 708 N N . CYS A 1 96 ? -4.792 -3.463 4.493 1.00 95.19 96 CYS A N 1
ATOM 709 C CA . CYS A 1 96 ? -5.816 -3.443 5.541 1.00 95.19 96 CYS A CA 1
ATOM 710 C C . CYS A 1 96 ? -6.106 -4.881 5.990 1.00 95.19 96 CYS A C 1
ATOM 712 O O . CYS A 1 96 ? -6.849 -5.616 5.335 1.00 95.19 96 CYS A O 1
ATOM 714 N N . GLY A 1 97 ? -5.512 -5.312 7.105 1.00 93.44 97 GLY A N 1
ATOM 715 C CA . GLY A 1 97 ? -5.477 -6.738 7.439 1.00 93.44 97 GLY A CA 1
ATOM 716 C C . GLY A 1 97 ? -4.631 -7.491 6.410 1.00 93.44 97 GLY A C 1
ATOM 717 O O . GLY A 1 97 ? -3.444 -7.204 6.292 1.00 93.44 97 GLY A O 1
ATOM 718 N N . SER A 1 98 ? -5.229 -8.428 5.668 1.00 93.19 98 SER A N 1
ATOM 719 C CA . SER A 1 98 ? -4.574 -9.076 4.521 1.00 93.19 98 SER A CA 1
ATOM 720 C C . SER A 1 98 ? -4.817 -8.338 3.205 1.00 93.19 98 SER A C 1
ATOM 722 O O . SER A 1 98 ? -3.952 -8.353 2.340 1.00 93.19 98 SER A O 1
ATOM 724 N N . ALA A 1 99 ? -5.966 -7.678 3.04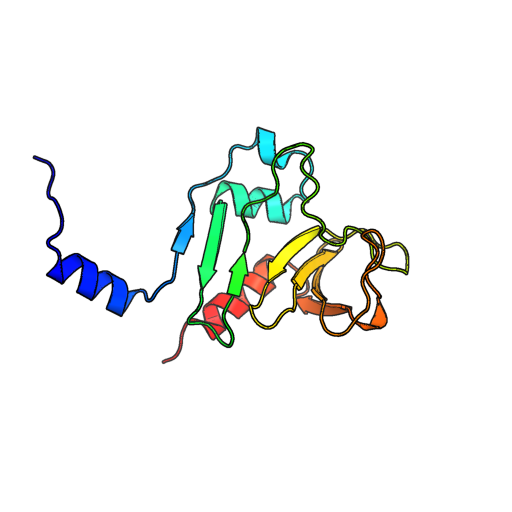7 1.00 96.19 99 ALA A N 1
ATOM 725 C CA . ALA A 1 99 ? -6.391 -7.120 1.770 1.00 96.19 99 ALA A CA 1
ATOM 726 C C . ALA A 1 99 ? -5.535 -5.924 1.340 1.00 96.19 99 ALA A C 1
ATOM 728 O O . ALA A 1 99 ? -5.114 -5.111 2.169 1.00 96.19 99 ALA A O 1
ATOM 729 N N . VAL A 1 100 ? -5.348 -5.784 0.027 1.00 96.19 100 VAL A N 1
ATOM 730 C CA . VAL A 1 100 ? -4.763 -4.584 -0.576 1.00 96.19 100 VAL A CA 1
ATOM 731 C C . VAL A 1 100 ? -5.888 -3.675 -1.050 1.00 96.19 100 VAL A C 1
ATOM 733 O O . VAL A 1 100 ? -6.744 -4.072 -1.845 1.00 96.19 100 VAL A O 1
ATOM 736 N N . LEU A 1 101 ? -5.864 -2.441 -0.561 1.00 96.81 101 LEU A N 1
ATOM 737 C CA . LEU A 1 101 ? -6.769 -1.366 -0.932 1.00 96.81 101 LEU A CA 1
ATOM 738 C C . LEU A 1 101 ? -6.071 -0.406 -1.895 1.00 96.81 101 LEU A C 1
ATOM 740 O O . LEU A 1 101 ? -4.899 -0.078 -1.707 1.00 96.81 101 LEU A O 1
ATOM 744 N N . ARG A 1 102 ? -6.813 0.086 -2.884 1.00 95.38 102 ARG A N 1
ATOM 745 C CA . ARG A 1 102 ? -6.487 1.288 -3.650 1.00 95.38 102 ARG A CA 1
ATOM 746 C C . ARG A 1 102 ? -7.290 2.451 -3.078 1.00 95.38 102 ARG A C 1
ATOM 748 O O . ARG A 1 102 ? -8.518 2.396 -3.060 1.00 95.38 102 ARG A O 1
ATOM 755 N N . LEU A 1 103 ? -6.587 3.480 -2.626 1.00 95.19 103 LEU A N 1
ATOM 756 C CA . LEU A 1 103 ? -7.139 4.705 -2.062 1.00 95.19 103 LEU A CA 1
ATOM 757 C C . LEU A 1 103 ? -7.134 5.770 -3.158 1.00 95.19 103 LEU A C 1
ATOM 759 O O . LEU A 1 103 ? -6.066 6.247 -3.550 1.00 95.19 103 LEU A O 1
ATOM 763 N N . ALA A 1 104 ? -8.304 6.099 -3.700 1.00 92.94 104 ALA A N 1
ATOM 764 C CA . ALA A 1 104 ? -8.438 7.108 -4.744 1.00 92.94 104 ALA A CA 1
ATOM 765 C C . ALA A 1 104 ? -9.747 7.891 -4.610 1.00 92.94 104 ALA A C 1
ATOM 767 O O . ALA A 1 104 ? -10.811 7.311 -4.429 1.00 92.94 104 ALA A O 1
ATOM 768 N N . GLY A 1 105 ? -9.676 9.214 -4.770 1.00 86.12 105 GLY A N 1
ATOM 769 C CA . GLY A 1 105 ? -10.860 10.081 -4.794 1.00 86.12 105 GLY A CA 1
ATOM 770 C C . GLY A 1 105 ? -11.511 10.360 -3.433 1.00 86.12 105 GLY A C 1
ATOM 771 O O . GLY A 1 105 ? -12.395 11.209 -3.379 1.00 86.12 105 GLY A O 1
ATOM 772 N N . GLY A 1 106 ? -11.068 9.708 -2.355 1.00 81.81 106 GLY A N 1
ATOM 773 C CA . GLY A 1 106 ? -11.462 10.008 -0.976 1.00 81.81 106 GLY A CA 1
ATOM 774 C C . GLY A 1 106 ? -10.697 11.185 -0.367 1.00 81.81 106 GLY A C 1
ATOM 775 O O . GLY A 1 106 ? -9.593 11.528 -0.806 1.00 81.81 106 GLY A O 1
ATOM 776 N N . ALA A 1 107 ? -11.292 11.804 0.653 1.00 86.62 107 ALA A N 1
ATOM 777 C CA . ALA A 1 107 ? -10.646 12.851 1.435 1.00 86.62 107 ALA A CA 1
ATOM 778 C C . ALA A 1 107 ? -9.673 12.252 2.463 1.00 86.62 107 ALA A C 1
ATOM 780 O O . ALA A 1 107 ? -9.929 11.198 3.041 1.00 86.62 107 ALA A O 1
ATOM 781 N N . GLU A 1 108 ? -8.578 12.961 2.728 1.00 90.06 108 GLU A N 1
ATOM 782 C CA . GLU A 1 108 ? -7.633 12.624 3.789 1.00 90.06 108 GLU A CA 1
ATOM 783 C C . GLU A 1 108 ? -7.495 13.806 4.753 1.00 90.06 108 GLU A C 1
ATOM 785 O O . GLU A 1 108 ? -7.179 14.924 4.335 1.00 90.06 108 GLU A O 1
ATOM 790 N N . VAL A 1 109 ? -7.726 13.572 6.049 1.00 89.62 109 VAL A N 1
ATOM 791 C CA . VAL A 1 109 ? -7.578 14.596 7.093 1.00 89.62 109 VAL A CA 1
ATOM 792 C C . VAL A 1 109 ? -6.914 13.989 8.325 1.00 89.62 109 VAL A C 1
ATOM 794 O O . VAL A 1 109 ? -7.448 13.078 8.950 1.00 89.62 109 VAL A O 1
ATOM 797 N N . GLY A 1 110 ? -5.744 14.511 8.706 1.00 88.56 110 GLY A N 1
ATOM 798 C CA . GLY A 1 110 ? -5.058 14.102 9.941 1.00 88.56 110 GLY A CA 1
ATOM 799 C C . GLY A 1 110 ? -4.635 12.627 9.975 1.00 88.56 110 GLY A C 1
ATOM 800 O O . GLY A 1 110 ? -4.592 12.031 11.052 1.00 88.56 110 GLY A O 1
ATOM 801 N N . GLY A 1 111 ? -4.356 12.038 8.808 1.00 91.50 111 GLY A N 1
ATOM 802 C CA . GLY A 1 111 ? -3.999 10.626 8.647 1.00 91.50 111 GLY A CA 1
ATOM 803 C C . GLY A 1 111 ? -5.183 9.651 8.673 1.00 91.50 111 GLY A C 1
ATOM 804 O O . GLY A 1 111 ? -4.973 8.437 8.713 1.00 91.50 111 GLY A O 1
ATOM 805 N N . VAL A 1 112 ? -6.414 10.172 8.630 1.00 95.19 112 VAL A N 1
ATOM 806 C CA . VAL A 1 112 ? -7.646 9.405 8.414 1.00 95.19 112 VAL A CA 1
ATOM 807 C C . VAL A 1 112 ? -8.051 9.537 6.949 1.00 95.19 112 VAL A C 1
ATOM 809 O O . VAL A 1 112 ? -8.175 10.658 6.453 1.00 95.19 112 VAL A O 1
ATOM 812 N N . TYR A 1 113 ? -8.258 8.408 6.275 1.00 96.12 113 TYR A N 1
ATOM 813 C CA . TYR A 1 113 ? -8.726 8.353 4.890 1.00 96.12 113 TYR A CA 1
ATOM 814 C C . TYR A 1 113 ? -10.197 7.936 4.815 1.00 96.12 113 TYR A C 1
ATOM 816 O O . TYR A 1 113 ? -10.599 6.998 5.501 1.00 96.12 113 TYR A O 1
ATOM 824 N N . ASP A 1 114 ? -10.967 8.602 3.958 1.00 96.12 114 ASP A N 1
ATOM 825 C CA . ASP A 1 114 ? -12.376 8.293 3.700 1.00 96.12 114 ASP A CA 1
ATOM 826 C C . ASP A 1 114 ? -12.566 6.853 3.180 1.00 96.12 114 ASP A C 1
ATOM 828 O O . ASP A 1 114 ? -12.031 6.494 2.124 1.00 96.12 114 ASP A O 1
ATOM 832 N N . GLU A 1 115 ? -13.317 6.009 3.899 1.00 95.06 115 GLU A N 1
ATOM 833 C CA . GLU A 1 115 ? -13.518 4.612 3.506 1.00 95.06 115 GLU A CA 1
ATOM 834 C C . GLU A 1 115 ? -14.247 4.464 2.167 1.00 95.06 115 GLU A C 1
ATOM 836 O O . GLU A 1 115 ? -13.998 3.487 1.457 1.00 95.06 115 GLU A O 1
ATOM 841 N N . ASP A 1 116 ? -15.078 5.440 1.783 1.00 93.94 116 ASP A N 1
ATOM 842 C CA . ASP A 1 116 ? -15.811 5.417 0.512 1.00 93.94 116 ASP A CA 1
ATOM 843 C C . ASP A 1 116 ? -14.863 5.556 -0.696 1.00 93.94 116 ASP A C 1
ATOM 845 O O . ASP A 1 116 ? -15.164 5.092 -1.799 1.00 93.94 116 ASP A O 1
ATOM 849 N N . GLY A 1 117 ? -13.676 6.140 -0.488 1.00 94.25 117 GLY A N 1
ATOM 850 C CA . GLY A 1 117 ? -12.603 6.219 -1.483 1.00 94.25 117 GLY A CA 1
ATOM 851 C C . GLY A 1 117 ? -11.689 4.987 -1.525 1.00 94.25 117 GLY A C 1
ATOM 852 O O . GLY A 1 117 ? -10.736 4.954 -2.312 1.00 94.25 117 GLY A O 1
ATOM 853 N N . ALA A 1 118 ? -11.919 3.988 -0.666 1.00 95.88 118 ALA A N 1
ATOM 854 C CA . ALA A 1 118 ? -11.063 2.815 -0.530 1.00 95.88 118 ALA A CA 1
ATOM 855 C C . ALA A 1 118 ? -11.672 1.591 -1.231 1.00 95.88 118 ALA A C 1
ATOM 857 O O . ALA A 1 118 ? -12.672 1.019 -0.803 1.00 95.88 118 ALA A O 1
ATOM 858 N N . THR A 1 119 ? -11.025 1.126 -2.301 1.00 96.62 119 THR A N 1
ATOM 859 C CA . THR A 1 119 ? -11.473 -0.051 -3.065 1.00 96.62 119 THR A CA 1
ATOM 860 C C . THR A 1 119 ? -10.533 -1.230 -2.848 1.00 96.62 119 THR A C 1
ATOM 862 O O . THR A 1 119 ? -9.323 -1.091 -3.006 1.00 96.62 119 THR A O 1
ATOM 865 N N . VAL A 1 120 ? -11.063 -2.416 -2.540 1.00 96.44 120 VAL A N 1
ATOM 866 C CA . VAL A 1 120 ? -10.259 -3.649 -2.488 1.00 96.44 120 VAL A CA 1
ATOM 867 C C . VAL A 1 120 ? -9.821 -4.029 -3.905 1.00 96.44 120 VAL A C 1
ATOM 869 O O . VAL A 1 120 ? -10.666 -4.220 -4.777 1.00 96.44 120 VAL A O 1
ATOM 872 N N . VAL A 1 121 ? -8.512 -4.160 -4.129 1.00 95.06 121 VAL A N 1
ATOM 873 C CA . VAL A 1 121 ? -7.930 -4.544 -5.433 1.00 95.06 121 VAL A CA 1
ATOM 874 C C . VAL A 1 121 ? -7.263 -5.918 -5.422 1.00 95.06 121 VAL A C 1
ATOM 876 O O . VAL A 1 121 ? -7.031 -6.484 -6.487 1.00 95.06 121 VAL A O 1
ATOM 879 N N . ALA A 1 122 ? -6.972 -6.466 -4.241 1.00 94.88 122 ALA A N 1
ATOM 880 C CA . ALA A 1 122 ? -6.512 -7.840 -4.067 1.00 94.88 122 ALA A CA 1
ATOM 881 C C . ALA A 1 122 ? -6.862 -8.353 -2.662 1.00 94.88 122 ALA A C 1
ATOM 883 O O . ALA A 1 122 ? -6.914 -7.573 -1.704 1.00 94.88 122 ALA A O 1
ATOM 884 N N . ALA A 1 123 ? -7.065 -9.664 -2.527 1.00 94.88 123 ALA A N 1
ATOM 885 C CA . ALA A 1 123 ? -7.318 -10.309 -1.239 1.00 94.88 123 ALA A CA 1
ATOM 886 C C . ALA A 1 123 ? -6.069 -10.339 -0.342 1.00 94.88 123 ALA A C 1
ATOM 888 O O . ALA A 1 123 ? -6.196 -10.347 0.887 1.00 94.88 123 ALA A O 1
ATOM 889 N N . ASP A 1 124 ? -4.884 -10.336 -0.960 1.00 92.75 124 ASP A N 1
ATOM 890 C CA . ASP A 1 124 ? -3.591 -10.293 -0.286 1.00 92.75 124 ASP A CA 1
ATOM 891 C C . ASP A 1 124 ? -2.471 -9.652 -1.129 1.00 92.75 124 ASP A C 1
ATOM 893 O O . ASP A 1 124 ? -2.617 -9.385 -2.328 1.00 92.75 124 ASP A O 1
ATOM 897 N N . LEU A 1 125 ? -1.325 -9.389 -0.484 1.00 90.88 125 LEU A N 1
ATOM 898 C CA . LEU A 1 125 ? -0.152 -8.789 -1.129 1.00 90.88 125 LEU A CA 1
ATOM 899 C C . LEU A 1 125 ? 0.404 -9.665 -2.263 1.00 90.88 125 LEU A C 1
ATOM 901 O O . LEU A 1 125 ? 0.900 -9.143 -3.261 1.00 90.88 125 LEU A O 1
ATOM 905 N N . ARG A 1 126 ? 0.326 -10.994 -2.140 1.00 90.38 126 ARG A N 1
ATOM 906 C CA . ARG A 1 126 ? 0.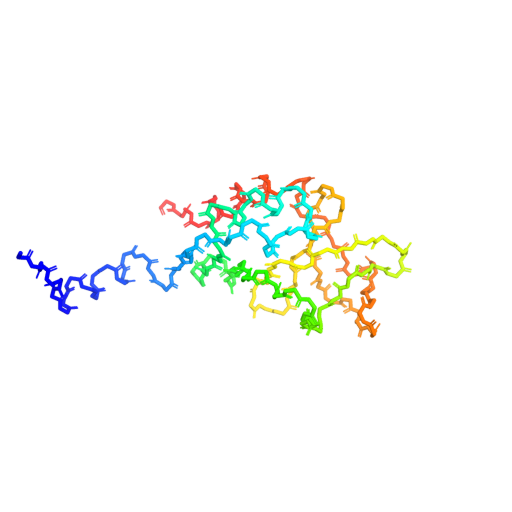835 -11.915 -3.164 1.00 90.38 126 ARG A CA 1
ATOM 907 C C . ARG A 1 126 ? -0.009 -11.829 -4.431 1.00 90.38 126 ARG A C 1
ATOM 909 O O . ARG A 1 126 ? 0.557 -11.799 -5.524 1.00 90.38 126 ARG A O 1
ATOM 916 N N . GLU A 1 127 ? -1.330 -11.807 -4.297 1.00 90.62 127 GLU A N 1
ATOM 917 C CA . GLU A 1 127 ? -2.245 -11.616 -5.419 1.00 90.62 127 GLU A CA 1
ATOM 918 C C . GLU A 1 127 ? -1.993 -10.266 -6.097 1.00 90.62 127 GLU A C 1
ATOM 920 O O . GLU A 1 127 ? -1.831 -10.228 -7.317 1.00 90.62 127 GLU A O 1
ATOM 925 N N . PHE A 1 128 ? -1.847 -9.188 -5.321 1.00 90.31 128 PHE A N 1
ATOM 926 C CA . PHE A 1 128 ? -1.516 -7.867 -5.859 1.00 90.31 128 PHE A CA 1
ATOM 927 C C . PHE A 1 128 ? -0.215 -7.876 -6.679 1.00 90.31 128 PHE A C 1
ATOM 929 O O . PHE A 1 128 ? -0.201 -7.430 -7.826 1.00 90.31 128 PHE A O 1
ATOM 936 N N . LEU A 1 129 ? 0.866 -8.456 -6.146 1.00 87.56 129 LEU A N 1
ATOM 937 C CA . LEU A 1 129 ? 2.141 -8.580 -6.867 1.00 87.56 129 LEU A CA 1
ATOM 938 C C . LEU A 1 129 ? 2.012 -9.441 -8.133 1.00 87.56 129 LEU A C 1
ATOM 940 O O . LEU A 1 129 ? 2.627 -9.140 -9.156 1.00 87.56 129 LEU A O 1
ATOM 944 N N . ALA A 1 130 ? 1.200 -10.501 -8.099 1.00 87.00 130 ALA A N 1
ATOM 945 C CA . ALA A 1 130 ? 0.941 -11.325 -9.276 1.00 87.00 130 ALA A CA 1
ATOM 946 C C . ALA A 1 130 ? 0.162 -10.561 -10.361 1.00 87.00 130 ALA A C 1
ATOM 948 O O . ALA A 1 130 ? 0.448 -10.738 -11.547 1.00 87.00 130 ALA A O 1
ATOM 949 N N . LEU A 1 131 ? -0.794 -9.709 -9.973 1.00 84.31 131 LEU A N 1
ATOM 950 C CA . LEU A 1 131 ? -1.508 -8.820 -10.892 1.00 84.31 131 LEU A CA 1
ATOM 951 C C . LEU A 1 131 ? -0.555 -7.796 -11.520 1.00 84.31 131 LEU A C 1
ATOM 953 O O . LEU A 1 131 ? -0.558 -7.654 -12.742 1.00 84.31 131 LEU A O 1
ATOM 957 N N . LEU A 1 132 ? 0.328 -7.182 -10.724 1.00 79.56 132 LEU A N 1
ATOM 958 C CA . LEU A 1 132 ? 1.356 -6.261 -11.225 1.00 79.56 132 LEU A CA 1
ATOM 959 C C . LEU A 1 132 ? 2.267 -6.916 -12.265 1.00 79.56 132 LEU A C 1
ATOM 961 O O . LEU A 1 132 ? 2.490 -6.357 -13.335 1.00 79.56 132 LEU A O 1
ATOM 965 N N . LEU A 1 133 ? 2.761 -8.125 -11.986 1.00 75.88 133 LEU A N 1
ATOM 966 C CA . LEU A 1 133 ? 3.630 -8.854 -12.915 1.00 75.88 133 LEU A CA 1
ATOM 967 C C . LEU A 1 133 ? 2.918 -9.213 -14.226 1.00 75.88 133 LEU A C 1
ATOM 969 O O . LEU A 1 133 ? 3.543 -9.210 -15.286 1.00 75.88 133 LEU A O 1
ATOM 973 N N . ARG A 1 134 ? 1.612 -9.500 -14.174 1.00 75.56 134 ARG A N 1
ATOM 974 C CA . ARG A 1 134 ? 0.799 -9.743 -15.376 1.00 75.56 134 ARG A CA 1
ATOM 975 C C . ARG A 1 134 ? 0.557 -8.467 -16.178 1.00 75.56 134 ARG A C 1
ATOM 977 O O . ARG A 1 134 ? 0.571 -8.536 -17.399 1.00 75.56 134 ARG A O 1
ATOM 984 N N . GLY A 1 135 ? 0.353 -7.331 -15.511 1.00 66.25 135 GLY A N 1
ATOM 985 C CA . GLY A 1 135 ? 0.241 -6.026 -16.169 1.00 66.25 135 GLY A CA 1
ATOM 986 C C . GLY A 1 135 ? 1.562 -5.563 -16.794 1.00 66.25 135 GLY A C 1
ATOM 987 O O . GLY A 1 135 ? 1.556 -4.943 -17.854 1.00 66.25 135 GLY A O 1
ATOM 988 N N . ALA A 1 136 ? 2.694 -5.911 -16.171 1.00 58.69 136 ALA A N 1
ATOM 989 C CA . ALA A 1 136 ? 4.037 -5.576 -16.644 1.00 58.69 136 ALA A CA 1
ATOM 990 C C . ALA A 1 136 ? 4.494 -6.411 -17.850 1.00 58.69 136 ALA A C 1
ATOM 992 O O . ALA A 1 136 ? 5.257 -5.936 -18.690 1.00 58.69 136 ALA A O 1
ATOM 993 N N . GLY A 1 137 ? 4.035 -7.659 -17.948 1.00 48.94 137 GLY A N 1
ATOM 994 C CA . GLY A 1 137 ? 4.297 -8.519 -19.096 1.00 48.94 137 GLY A CA 1
ATOM 995 C C . GLY A 1 137 ? 3.266 -8.307 -20.199 1.00 48.94 137 GLY A C 1
ATOM 996 O O . GLY A 1 137 ? 2.266 -9.019 -20.238 1.00 48.94 137 GLY A O 1
ATOM 997 N N . ARG A 1 138 ? 3.504 -7.383 -21.138 1.00 40.62 138 ARG A N 1
ATOM 998 C CA . ARG A 1 138 ? 2.818 -7.470 -22.440 1.00 40.62 138 ARG A CA 1
ATOM 999 C C . ARG A 1 138 ? 3.465 -8.566 -23.308 1.00 40.62 138 ARG A C 1
ATOM 1001 O O . ARG A 1 138 ? 4.688 -8.701 -23.256 1.00 40.62 138 ARG A O 1
ATOM 1008 N N . PRO A 1 139 ? 2.680 -9.342 -24.084 1.00 37.31 139 PRO A N 1
ATOM 1009 C CA . PRO A 1 139 ? 3.205 -10.115 -25.211 1.00 37.31 139 PRO A CA 1
ATOM 1010 C C . PRO A 1 139 ? 3.802 -9.212 -26.298 1.00 37.31 139 PRO A C 1
ATOM 1012 O O . PRO A 1 139 ? 3.364 -8.041 -26.407 1.00 37.31 139 PRO A O 1
#

pLDDT: mean 81.14, std 14.46, range [37.31, 96.81]

Radius of gyration: 16.76 Å; chains: 1; bounding box: 55×26×39 Å

Foldseek 3Di:
DDDDDDPVRVVVVCVVCPPKDWDDADDLVQCVPPDPQVSVVSRHTQKIWACPQDNTKIFHGADGVPDDPVAAQAEPVGFGWAWGIDSPVPWTWIQGPFFIWIQPPFDDDPSYTYVVRIDTPGSHPVRVVVVRVVSSDDD

Organism: NCBI:txid1246995

Secondary structure (DSSP, 8-state):
---PPPHHHHHHHHHHHTT-EEEPPPPGGGGTTS-HHHHHHHTT-SEEEETTSTT-EEEPPPPPTT---S---EETTS-B-EEEEE-SSS-EEEEETTEEEEE-S--EETTEE-GGGEEEEESSHHHHHHHHHHHH---